Protein AF-A0A967HDK0-F1 (afdb_monomer_lite)

Secondary structure (DSSP, 8-state):
-----HHHHHHHHHHHHHS--HHHHHHHTTS-HHHHHHHHTTSS---HHHHHHHHHHHHHHHHHHHHHHHHHHHHHHHHHTT---

Foldseek 3Di:
DDDPDPLVVLVVLLCCLVPPDLCRLCVQLVHDSVVSVCCVVVVDPDDPSSVVSSVVSNVVSVVSNVVSVVVVVVVVVVVVVPPDD

pLDDT: mean 80.13, std 14.13, range [41.31, 95.19]

Structure (mmCIF, N/CA/C/O backbone):
data_AF-A0A967HDK0-F1
#
_entry.id   AF-A0A967HDK0-F1
#
loop_
_atom_site.group_PDB
_atom_site.id
_atom_site.type_symbol
_atom_site.label_atom_id
_atom_site.label_alt_id
_atom_site.label_comp_id
_atom_site.label_asym_id
_atom_site.label_entity_id
_atom_site.label_seq_id
_atom_site.pdbx_PDB_ins_code
_atom_site.Cartn_x
_atom_site.Cartn_y
_atom_site.Cartn_z
_atom_site.occupancy
_atom_site.B_iso_or_equiv
_atom_site.auth_seq_id
_atom_site.auth_comp_id
_atom_site.auth_asym_id
_atom_site.auth_atom_id
_atom_site.pdbx_PDB_model_num
ATOM 1 N N . MET A 1 1 ? -25.488 18.631 4.022 1.00 41.31 1 MET A N 1
ATOM 2 C CA . MET A 1 1 ? -24.418 17.662 3.702 1.00 41.31 1 MET A CA 1
ATOM 3 C C . MET A 1 1 ? -24.522 16.543 4.722 1.00 41.31 1 MET A C 1
ATOM 5 O O . MET A 1 1 ? -24.425 16.840 5.905 1.00 41.31 1 MET A O 1
ATOM 9 N N . ALA A 1 2 ? -24.850 15.315 4.310 1.00 46.16 2 ALA A N 1
ATOM 10 C CA . ALA A 1 2 ? -24.928 14.193 5.245 1.00 46.16 2 ALA A CA 1
ATOM 11 C C . ALA A 1 2 ? -23.540 13.973 5.871 1.00 46.16 2 ALA A C 1
ATOM 13 O O . ALA A 1 2 ? -22.560 13.863 5.134 1.00 46.16 2 ALA A O 1
ATOM 14 N N . LYS A 1 3 ? -23.443 13.964 7.208 1.00 46.91 3 LYS A N 1
ATOM 15 C CA . LYS A 1 3 ? -22.239 13.486 7.901 1.00 46.91 3 LYS A CA 1
ATOM 16 C C . LYS A 1 3 ? -22.069 12.029 7.479 1.00 46.91 3 LYS A C 1
ATOM 18 O O . LYS A 1 3 ? -22.910 11.209 7.832 1.00 46.91 3 LYS A O 1
ATOM 23 N N . LYS A 1 4 ? -21.046 11.725 6.680 1.00 45.91 4 LYS A N 1
ATOM 24 C CA . LYS A 1 4 ? -20.680 10.333 6.425 1.00 45.91 4 LYS A CA 1
ATOM 25 C C . LYS A 1 4 ? -20.370 9.667 7.764 1.00 45.91 4 LYS A C 1
ATOM 27 O O . LYS A 1 4 ? -19.736 10.281 8.625 1.00 45.91 4 LYS A O 1
ATOM 32 N N . GLU A 1 5 ? -20.872 8.454 7.959 1.00 61.91 5 GLU A N 1
ATOM 33 C CA . GLU A 1 5 ? -20.576 7.683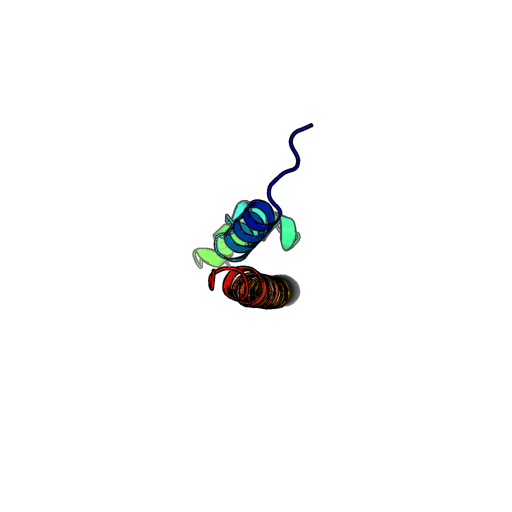 9.160 1.00 61.91 5 GLU A CA 1
ATOM 34 C C . GLU A 1 5 ? -19.073 7.370 9.200 1.00 61.91 5 GLU A C 1
ATOM 36 O O . GLU A 1 5 ? -18.566 6.756 8.258 1.00 61.91 5 GLU A O 1
ATOM 41 N N . PRO A 1 6 ? -18.351 7.733 10.278 1.00 73.00 6 PRO A N 1
ATOM 42 C CA . PRO A 1 6 ? -16.896 7.572 10.349 1.00 73.00 6 PRO A CA 1
ATOM 43 C C . PRO A 1 6 ? -16.413 6.129 10.132 1.00 73.00 6 PRO A C 1
ATOM 45 O O . PRO A 1 6 ? -15.269 5.906 9.734 1.00 73.00 6 PRO A O 1
ATOM 48 N N . VAL A 1 7 ? -17.269 5.139 10.410 1.00 71.56 7 VAL A N 1
ATOM 49 C CA . VAL A 1 7 ? -17.015 3.703 10.197 1.00 71.56 7 VAL A CA 1
ATOM 50 C C . VAL A 1 7 ? -17.045 3.319 8.726 1.00 71.56 7 VAL A C 1
ATOM 52 O O . VAL A 1 7 ? -16.156 2.595 8.284 1.00 71.56 7 VAL A O 1
ATOM 55 N N . ALA A 1 8 ? -17.996 3.846 7.959 1.00 68.69 8 ALA A N 1
ATOM 56 C CA . ALA A 1 8 ? -18.124 3.537 6.542 1.00 68.69 8 ALA A CA 1
ATOM 57 C C . ALA A 1 8 ? -16.894 3.992 5.738 1.00 68.69 8 ALA A C 1
ATOM 59 O O . ALA A 1 8 ? -16.437 3.258 4.865 1.00 68.69 8 ALA A O 1
ATOM 60 N N . ASP A 1 9 ? -16.321 5.154 6.069 1.00 73.25 9 ASP A N 1
ATOM 61 C CA . ASP A 1 9 ? -15.116 5.657 5.397 1.00 73.25 9 ASP A CA 1
ATOM 62 C C . ASP A 1 9 ? -13.886 4.768 5.678 1.00 73.25 9 ASP A C 1
ATOM 64 O O . ASP A 1 9 ? -13.157 4.419 4.754 1.00 73.25 9 ASP A O 1
ATOM 68 N N . VAL A 1 10 ? -13.705 4.305 6.922 1.00 70.62 10 VAL A N 1
ATOM 69 C CA . VAL A 1 10 ? -12.599 3.394 7.296 1.00 70.62 10 VAL A CA 1
ATOM 70 C C . VAL A 1 10 ? -12.729 2.026 6.618 1.00 70.62 10 VAL A C 1
ATOM 72 O O . VAL A 1 10 ? -11.734 1.455 6.178 1.00 70.62 10 VAL A O 1
ATOM 75 N N . VAL A 1 11 ? -13.952 1.500 6.492 1.00 63.12 11 VAL A N 1
ATOM 76 C CA . VAL A 1 11 ? -14.204 0.247 5.759 1.00 63.12 11 VAL A CA 1
ATOM 77 C C . VAL A 1 11 ? -13.930 0.421 4.264 1.00 63.12 11 VAL A C 1
ATOM 79 O O . VAL A 1 11 ? -13.315 -0.456 3.662 1.00 63.12 11 VAL A O 1
ATOM 82 N N . GLY A 1 12 ? -14.340 1.543 3.667 1.00 67.31 12 GLY A N 1
ATOM 83 C CA . GLY A 1 12 ? -14.030 1.858 2.269 1.00 67.31 12 GLY A CA 1
ATOM 84 C C . GLY A 1 12 ? -12.522 1.901 2.010 1.00 67.31 12 GLY A C 1
ATOM 85 O O . GLY A 1 12 ? -12.029 1.212 1.119 1.00 67.31 12 GLY A O 1
ATOM 86 N N . ASP A 1 13 ? -11.785 2.617 2.858 1.00 74.38 13 ASP A N 1
ATOM 87 C CA . ASP A 1 13 ? -10.326 2.730 2.775 1.00 74.38 13 ASP A CA 1
ATOM 88 C C . ASP A 1 13 ? -9.606 1.378 2.939 1.00 74.38 13 ASP A C 1
ATOM 90 O O . ASP A 1 13 ? -8.604 1.117 2.266 1.00 74.38 13 ASP A O 1
ATOM 94 N N . LEU A 1 14 ? -10.119 0.497 3.806 1.00 66.25 14 LEU A N 1
ATOM 95 C CA . LEU A 1 14 ? -9.591 -0.858 3.991 1.00 66.25 14 LEU A CA 1
ATOM 96 C C . LEU A 1 14 ? -9.769 -1.696 2.720 1.00 66.25 14 LEU A C 1
ATOM 98 O O . LEU A 1 14 ? -8.836 -2.371 2.279 1.00 66.25 14 LEU A O 1
ATOM 102 N N . LEU A 1 15 ? -10.964 -1.651 2.126 1.00 68.00 15 LEU A N 1
ATOM 103 C CA . LEU A 1 15 ? -11.279 -2.404 0.914 1.00 68.00 15 LEU A CA 1
ATOM 104 C C . LEU A 1 15 ? -10.399 -1.965 -0.265 1.00 68.00 15 LEU A C 1
ATOM 106 O O . LEU A 1 15 ? -9.883 -2.826 -0.980 1.00 68.00 15 LEU A O 1
ATOM 110 N N . ASP A 1 16 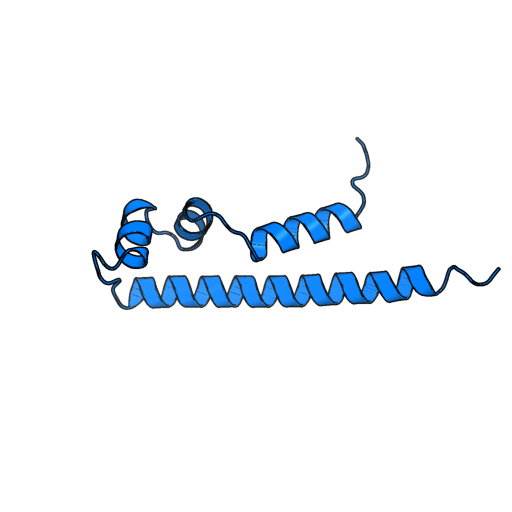? -10.146 -0.664 -0.414 1.00 74.56 16 ASP A N 1
ATOM 111 C CA . ASP A 1 16 ? -9.239 -0.131 -1.439 1.00 74.56 16 ASP A CA 1
ATOM 112 C C . ASP A 1 16 ? -7.783 -0.591 -1.232 1.00 74.56 16 ASP A C 1
ATOM 114 O O . ASP A 1 16 ? -7.075 -0.903 -2.197 1.00 74.56 16 ASP A O 1
ATOM 118 N N . GLY A 1 17 ? -7.332 -0.692 0.024 1.00 69.31 17 GLY A N 1
ATOM 119 C CA . GLY A 1 17 ? -5.997 -1.190 0.361 1.00 69.31 17 GLY A CA 1
ATOM 120 C C . GLY A 1 17 ? -5.793 -2.681 0.048 1.00 69.31 17 GLY A C 1
ATOM 121 O O . GLY A 1 17 ? -4.715 -3.062 -0.417 1.00 69.31 17 GLY A O 1
ATOM 122 N N . ILE A 1 18 ? -6.823 -3.515 0.248 1.00 64.81 18 ILE A N 1
ATOM 123 C CA . ILE A 1 18 ? -6.782 -4.977 0.034 1.00 64.81 18 ILE A CA 1
ATOM 124 C C . ILE A 1 18 ? -7.007 -5.351 -1.441 1.00 64.81 18 ILE A C 1
ATOM 126 O O . ILE A 1 18 ? -6.340 -6.2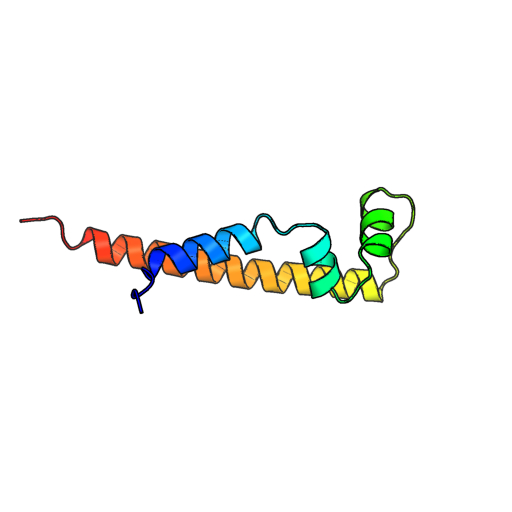47 -1.959 1.00 64.81 18 ILE A O 1
ATOM 130 N N . ALA A 1 19 ? -7.939 -4.681 -2.126 1.00 59.44 19 ALA A N 1
ATOM 131 C CA . ALA A 1 19 ? -8.463 -5.088 -3.434 1.00 59.44 19 ALA A CA 1
ATOM 132 C C . ALA A 1 19 ? -8.202 -4.059 -4.551 1.00 59.44 19 ALA A C 1
ATOM 134 O O . ALA A 1 19 ? -9.022 -3.879 -5.453 1.00 59.44 19 ALA A O 1
ATOM 135 N N . GLY A 1 20 ? -7.054 -3.377 -4.515 1.00 70.94 20 GLY A N 1
ATOM 136 C CA . GLY A 1 20 ? -6.707 -2.386 -5.536 1.00 70.94 20 GLY A CA 1
ATOM 137 C C . GLY A 1 20 ? -6.680 -2.986 -6.948 1.00 70.94 20 GLY A C 1
ATOM 138 O O . GLY A 1 20 ? -5.977 -3.967 -7.210 1.00 70.94 20 GLY A O 1
ATOM 139 N N . ARG A 1 21 ? -7.413 -2.375 -7.885 1.00 86.06 21 ARG A N 1
ATOM 140 C CA . ARG A 1 21 ? -7.368 -2.761 -9.303 1.00 86.06 21 ARG A CA 1
ATOM 141 C C . ARG A 1 21 ? -5.958 -2.558 -9.853 1.00 86.06 21 ARG A C 1
ATOM 143 O O . ARG A 1 21 ? -5.207 -1.693 -9.407 1.00 86.06 21 ARG A O 1
ATOM 150 N N . MET A 1 22 ? -5.602 -3.314 -10.888 1.00 85.12 22 MET A N 1
ATOM 151 C CA . MET A 1 22 ? -4.274 -3.229 -11.511 1.00 85.12 22 MET A CA 1
ATOM 152 C C . MET A 1 22 ? -3.959 -1.829 -12.075 1.00 85.12 22 MET A C 1
ATOM 154 O O . MET A 1 22 ? -2.802 -1.425 -12.128 1.00 85.12 22 MET A O 1
ATOM 158 N N . GLU A 1 23 ? -4.988 -1.070 -12.452 1.00 90.06 23 GLU A N 1
ATOM 159 C CA . GLU A 1 23 ? -4.895 0.337 -12.865 1.00 90.06 23 GLU A CA 1
ATOM 160 C C . GLU A 1 23 ? -4.468 1.250 -11.712 1.00 90.06 23 GLU A C 1
ATOM 162 O O . GLU A 1 23 ? -3.596 2.100 -11.889 1.00 90.06 23 GLU A O 1
ATOM 167 N N . ASP A 1 24 ? -5.028 1.029 -10.524 1.00 88.19 24 ASP A N 1
ATOM 168 C CA . ASP A 1 24 ? -4.707 1.791 -9.320 1.00 88.19 24 ASP A CA 1
ATOM 169 C C . ASP A 1 24 ? -3.275 1.509 -8.863 1.00 88.19 24 ASP A C 1
ATOM 171 O O . ASP A 1 24 ? -2.512 2.440 -8.612 1.00 88.19 24 ASP A O 1
ATOM 175 N N . VAL A 1 25 ? -2.856 0.238 -8.886 1.00 88.81 25 VAL A N 1
ATOM 176 C CA . VAL A 1 25 ? -1.466 -0.149 -8.589 1.00 88.81 25 VAL A CA 1
ATOM 177 C C . VAL A 1 25 ? -0.491 0.483 -9.584 1.00 88.81 25 VAL A C 1
ATOM 179 O O . VAL A 1 25 ? 0.554 0.991 -9.184 1.00 88.81 25 VAL A O 1
ATOM 182 N N . ALA A 1 26 ? -0.817 0.492 -10.880 1.00 91.06 26 ALA A N 1
ATOM 183 C CA . ALA A 1 26 ? 0.037 1.111 -11.892 1.00 91.06 26 ALA A CA 1
ATOM 184 C C . ALA A 1 26 ? 0.180 2.624 -11.665 1.00 91.06 26 ALA A C 1
ATOM 186 O O . ALA A 1 26 ? 1.298 3.148 -11.655 1.00 91.06 26 ALA A O 1
ATOM 187 N N . ARG A 1 27 ? -0.947 3.307 -11.428 1.00 91.50 27 ARG A N 1
ATOM 188 C CA . ARG A 1 27 ? -1.006 4.742 -11.129 1.00 91.50 27 ARG A CA 1
ATOM 189 C C . ARG A 1 27 ? -0.175 5.087 -9.894 1.00 91.50 27 ARG A C 1
ATOM 191 O O . ARG A 1 27 ? 0.661 5.983 -9.963 1.00 91.50 27 ARG A O 1
ATOM 198 N N . GLU A 1 28 ? -0.367 4.365 -8.796 1.00 91.25 28 GLU A N 1
ATOM 199 C CA . GLU A 1 28 ? 0.312 4.622 -7.520 1.00 91.25 28 GLU A CA 1
ATOM 200 C C . GLU A 1 28 ? 1.805 4.283 -7.567 1.00 91.25 28 GLU A C 1
ATOM 202 O O . GLU A 1 28 ? 2.626 5.043 -7.061 1.00 91.25 28 GLU A O 1
ATOM 207 N N . ALA A 1 29 ? 2.191 3.205 -8.255 1.00 89.25 29 ALA A N 1
ATOM 208 C CA . ALA A 1 29 ? 3.599 2.855 -8.448 1.00 89.25 29 ALA A CA 1
ATOM 209 C C . ALA A 1 29 ? 4.312 3.757 -9.481 1.00 89.25 29 ALA A C 1
ATOM 211 O O . ALA A 1 29 ? 5.526 3.634 -9.689 1.00 89.25 29 ALA A O 1
ATOM 212 N N . GLY A 1 30 ? 3.582 4.647 -10.166 1.00 93.50 30 GLY A N 1
ATOM 213 C CA . GLY A 1 30 ? 4.128 5.532 -11.195 1.00 93.50 30 GLY A CA 1
ATOM 214 C C . GLY A 1 30 ? 4.679 4.767 -12.403 1.00 93.50 30 GLY A C 1
ATOM 215 O O . GLY A 1 30 ? 5.770 5.081 -12.905 1.00 93.50 30 GLY A O 1
ATOM 216 N N . VAL A 1 31 ? 3.957 3.731 -12.838 1.00 91.88 31 VAL A N 1
ATOM 217 C CA . VAL A 1 31 ? 4.253 2.909 -14.021 1.00 91.88 31 VAL A CA 1
ATOM 218 C C . VAL A 1 31 ? 3.027 2.838 -14.932 1.00 91.88 31 VAL A C 1
ATOM 220 O O . VAL A 1 31 ? 1.903 3.082 -14.508 1.00 91.88 31 VAL A O 1
ATOM 223 N N . SER A 1 32 ? 3.211 2.499 -16.209 1.00 95.19 32 SER A N 1
ATOM 224 C CA . SER A 1 32 ? 2.055 2.292 -17.085 1.00 95.19 32 SER A CA 1
ATOM 225 C C . SER A 1 32 ? 1.343 0.978 -16.752 1.00 95.19 32 SER A C 1
ATOM 227 O O . SER A 1 32 ? 1.985 -0.023 -16.420 1.00 95.19 32 SER A O 1
ATOM 229 N N . TYR A 1 33 ? 0.021 0.952 -16.937 1.00 92.94 33 TYR A N 1
ATOM 230 C CA . TYR A 1 33 ? -0.779 -0.272 -16.834 1.00 92.94 33 TYR A CA 1
ATOM 231 C C . TYR A 1 33 ? -0.213 -1.398 -17.709 1.00 92.94 33 TYR A C 1
ATOM 233 O O . TYR A 1 33 ? -0.035 -2.523 -17.255 1.00 92.94 33 TYR A O 1
ATOM 241 N N . SER A 1 34 ? 0.148 -1.083 -18.957 1.00 93.75 34 SER A N 1
ATOM 242 C CA . SER A 1 34 ? 0.699 -2.051 -19.909 1.00 93.75 34 SER A CA 1
ATOM 243 C C . SER A 1 34 ? 2.019 -2.675 -19.443 1.00 93.75 34 SER A C 1
ATOM 245 O O . SER A 1 34 ? 2.241 -3.869 -19.657 1.00 93.75 34 SER A O 1
ATOM 247 N N . ALA A 1 35 ? 2.890 -1.897 -18.792 1.00 90.69 35 ALA A N 1
ATOM 248 C CA . ALA A 1 35 ? 4.135 -2.404 -18.229 1.00 90.69 35 ALA A CA 1
ATOM 249 C C . ALA A 1 35 ? 3.851 -3.336 -17.047 1.00 90.69 35 ALA A C 1
ATOM 251 O O . ALA A 1 35 ? 4.348 -4.462 -17.037 1.00 90.69 35 ALA A O 1
ATOM 252 N N . LEU A 1 36 ? 2.995 -2.903 -16.115 1.00 91.06 36 LEU A N 1
ATOM 253 C CA . LEU A 1 36 ? 2.615 -3.699 -14.951 1.00 91.06 36 LEU A CA 1
ATOM 254 C C . LEU A 1 36 ? 1.931 -5.013 -15.353 1.00 91.06 36 LEU A C 1
ATOM 256 O O . LEU A 1 36 ? 2.323 -6.075 -14.878 1.00 91.06 36 LEU A O 1
ATOM 260 N N . TYR A 1 37 ? 0.988 -4.967 -16.296 1.00 86.38 37 TYR A N 1
ATOM 261 C CA . TYR A 1 37 ? 0.323 -6.148 -16.848 1.00 86.38 37 TYR A CA 1
ATOM 262 C C . TYR A 1 37 ? 1.320 -7.110 -17.508 1.00 86.38 37 TYR A C 1
ATOM 264 O O . TYR A 1 37 ? 1.264 -8.325 -17.309 1.00 86.38 37 TYR A O 1
ATOM 272 N N . SER A 1 38 ? 2.277 -6.583 -18.279 1.00 83.75 38 SER A N 1
ATOM 273 C CA . SER A 1 38 ? 3.306 -7.405 -18.917 1.00 83.75 38 SER A CA 1
ATOM 274 C C . SER A 1 38 ? 4.236 -8.085 -17.907 1.00 83.75 38 SER A C 1
ATOM 276 O O . SER A 1 38 ? 4.751 -9.158 -18.218 1.00 83.75 38 SER A O 1
ATOM 278 N N . TRP A 1 39 ? 4.472 -7.485 -16.738 1.00 90.31 39 TRP A N 1
ATOM 279 C CA . TRP A 1 39 ? 5.224 -8.108 -15.644 1.00 90.31 39 TRP A CA 1
ATOM 280 C C . TRP A 1 39 ? 4.388 -9.145 -14.898 1.00 90.31 39 TRP A C 1
ATOM 282 O O . TRP A 1 39 ? 4.852 -10.264 -14.700 1.00 90.31 39 TRP A O 1
ATOM 292 N N . ALA A 1 40 ? 3.141 -8.809 -14.561 1.00 83.81 40 ALA A N 1
ATOM 293 C CA . ALA A 1 40 ? 2.218 -9.693 -13.848 1.00 83.81 40 ALA A CA 1
ATOM 294 C C . ALA A 1 40 ? 1.915 -10.985 -14.625 1.00 83.81 40 ALA A C 1
ATOM 296 O O . ALA A 1 40 ? 1.760 -12.048 -14.038 1.00 83.81 40 ALA A O 1
ATOM 297 N N . THR A 1 41 ? 1.880 -10.906 -15.958 1.00 82.69 41 THR A N 1
ATOM 298 C CA . THR A 1 41 ? 1.675 -12.063 -16.849 1.00 82.69 41 THR A CA 1
ATOM 299 C C . THR A 1 41 ? 2.971 -12.776 -17.252 1.00 82.69 41 THR A C 1
ATOM 301 O O . THR A 1 41 ? 2.938 -13.681 -18.081 1.00 82.69 41 THR A O 1
ATOM 304 N N . GLY A 1 42 ? 4.129 -12.356 -16.729 1.00 78.06 42 GLY A N 1
ATOM 305 C CA . GLY A 1 42 ? 5.428 -12.974 -17.021 1.00 78.06 42 GLY A CA 1
ATOM 306 C C . GLY A 1 42 ? 5.984 -12.710 -18.427 1.00 78.06 42 GLY A C 1
ATOM 307 O O . GLY A 1 42 ? 7.046 -13.222 -18.769 1.00 78.06 42 GLY A O 1
ATOM 308 N N . ARG A 1 43 ? 5.318 -11.883 -19.245 1.00 73.25 43 ARG A N 1
ATOM 309 C CA . ARG A 1 43 ? 5.756 -11.545 -20.615 1.00 73.25 43 ARG A CA 1
ATOM 310 C C . ARG A 1 43 ? 7.045 -10.720 -20.641 1.00 73.25 43 ARG A C 1
ATOM 312 O O . ARG A 1 43 ? 7.781 -10.755 -21.623 1.00 73.25 43 ARG A O 1
ATOM 319 N N . ARG A 1 44 ? 7.305 -9.938 -19.589 1.00 83.31 44 ARG A N 1
ATOM 320 C CA . ARG A 1 44 ? 8.533 -9.150 -19.398 1.00 83.31 44 ARG A CA 1
ATOM 321 C C . ARG A 1 44 ? 8.950 -9.164 -17.935 1.00 83.31 44 ARG A C 1
ATOM 323 O O . ARG A 1 44 ? 8.133 -9.411 -17.057 1.00 83.31 44 ARG A O 1
ATOM 330 N N . ARG A 1 45 ? 10.211 -8.813 -17.673 1.00 81.31 45 ARG A N 1
ATOM 331 C CA . ARG A 1 45 ? 10.729 -8.617 -16.314 1.00 81.31 45 ARG A CA 1
ATOM 332 C C . ARG A 1 45 ? 10.883 -7.125 -15.988 1.00 81.31 45 ARG A C 1
ATOM 334 O O . ARG A 1 45 ? 11.410 -6.391 -16.827 1.00 81.31 45 ARG A O 1
ATOM 3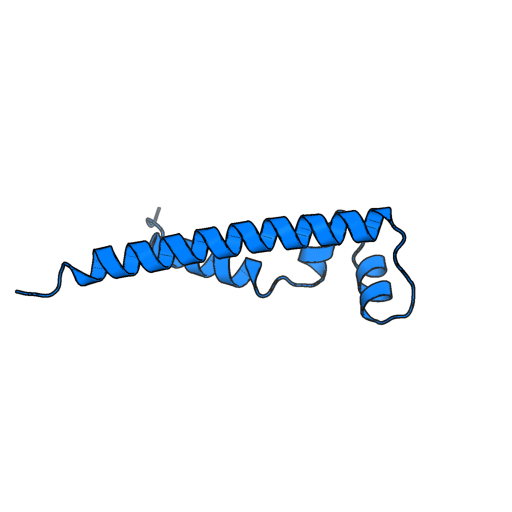41 N N . PRO A 1 46 ? 10.436 -6.657 -14.809 1.00 85.12 46 PRO A N 1
ATOM 342 C CA . PRO A 1 46 ? 10.722 -5.304 -14.347 1.00 85.12 46 PRO A CA 1
ATOM 343 C C . PRO A 1 46 ? 12.213 -5.145 -14.028 1.00 85.12 46 PRO A C 1
ATOM 345 O O . PRO A 1 46 ? 12.866 -6.073 -13.557 1.00 85.12 46 PRO A O 1
ATOM 348 N N . GLY A 1 47 ? 12.749 -3.946 -14.260 1.00 89.12 47 GLY A N 1
ATOM 349 C CA . GLY A 1 47 ? 14.081 -3.576 -13.778 1.00 89.12 47 GLY A CA 1
ATOM 350 C C . GLY A 1 47 ? 14.081 -3.224 -12.285 1.00 89.12 47 GLY A C 1
ATOM 351 O O . GLY A 1 47 ? 13.028 -2.953 -11.706 1.00 89.12 47 GLY A O 1
ATOM 352 N N . ARG A 1 48 ? 15.278 -3.143 -11.687 1.00 91.31 48 ARG A N 1
ATOM 353 C CA . ARG A 1 48 ? 15.509 -2.860 -10.253 1.00 91.31 48 ARG A CA 1
ATOM 354 C C . ARG A 1 48 ? 14.678 -1.689 -9.715 1.00 91.31 48 ARG A C 1
ATOM 356 O O . ARG A 1 48 ? 13.951 -1.858 -8.749 1.00 91.31 48 ARG A O 1
ATOM 363 N N . ARG A 1 49 ? 14.698 -0.538 -10.394 1.00 92.19 49 ARG A N 1
ATOM 364 C CA . ARG A 1 49 ? 13.956 0.664 -9.968 1.00 92.19 49 ARG A CA 1
ATOM 365 C C . ARG A 1 49 ? 12.437 0.464 -9.905 1.00 92.19 49 ARG A C 1
ATOM 367 O O . ARG A 1 49 ? 11.769 1.072 -9.080 1.00 92.19 49 ARG A O 1
ATOM 374 N N . ASN A 1 50 ? 11.874 -0.359 -10.790 1.00 88.00 50 ASN A N 1
ATOM 375 C CA . ASN A 1 50 ? 10.437 -0.645 -10.769 1.00 88.00 50 ASN A CA 1
ATOM 376 C C . ASN A 1 50 ? 10.085 -1.661 -9.680 1.00 88.00 50 ASN A C 1
ATOM 378 O O . ASN A 1 50 ? 9.014 -1.553 -9.099 1.00 88.00 50 ASN A O 1
ATOM 382 N N . LEU A 1 51 ? 10.988 -2.596 -9.369 1.00 86.19 51 LEU A N 1
ATOM 383 C CA . LEU A 1 51 ? 10.843 -3.469 -8.204 1.00 86.19 51 LEU A CA 1
ATOM 384 C C . LEU A 1 51 ? 10.862 -2.662 -6.901 1.00 86.19 51 LEU A C 1
ATOM 386 O O . LEU A 1 51 ? 9.977 -2.850 -6.079 1.00 86.19 51 LEU A O 1
ATOM 390 N N . GLU A 1 52 ? 11.797 -1.717 -6.753 1.00 88.44 52 GLU A N 1
ATOM 391 C CA . GLU A 1 52 ? 11.855 -0.811 -5.592 1.00 88.44 52 GLU A CA 1
ATOM 392 C C . GLU A 1 52 ? 10.551 -0.015 -5.435 1.00 88.44 52 GLU A C 1
ATOM 394 O O . GLU A 1 52 ? 9.985 0.028 -4.352 1.00 88.44 52 GLU A O 1
ATOM 399 N N . ARG A 1 53 ? 10.009 0.540 -6.528 1.00 87.50 53 ARG A N 1
ATOM 400 C CA . ARG A 1 53 ? 8.717 1.252 -6.505 1.00 87.50 53 ARG A CA 1
ATOM 401 C C . ARG A 1 53 ? 7.552 0.374 -6.054 1.00 87.50 53 ARG A C 1
ATOM 403 O O . ARG A 1 53 ? 6.714 0.832 -5.286 1.00 87.50 53 ARG A O 1
ATOM 410 N N . LEU A 1 54 ? 7.480 -0.860 -6.556 1.00 88.31 54 LEU A N 1
ATOM 411 C CA . LEU A 1 54 ? 6.423 -1.800 -6.179 1.00 88.31 54 LEU A CA 1
ATOM 412 C C . LEU A 1 54 ? 6.556 -2.236 -4.715 1.00 88.31 54 LEU A C 1
ATOM 414 O O . LEU A 1 54 ? 5.540 -2.338 -4.037 1.00 88.31 54 LEU A O 1
ATOM 418 N N . ALA A 1 55 ? 7.783 -2.440 -4.226 1.00 86.69 55 ALA A N 1
ATOM 419 C CA . ALA A 1 55 ? 8.048 -2.744 -2.822 1.00 86.69 55 ALA A CA 1
ATOM 420 C C . ALA A 1 55 ? 7.618 -1.585 -1.912 1.00 86.69 55 ALA A C 1
ATOM 422 O O . ALA A 1 55 ? 6.799 -1.793 -1.025 1.00 86.69 55 ALA A O 1
ATOM 423 N N . SER A 1 56 ? 8.048 -0.354 -2.209 1.00 90.50 56 SER A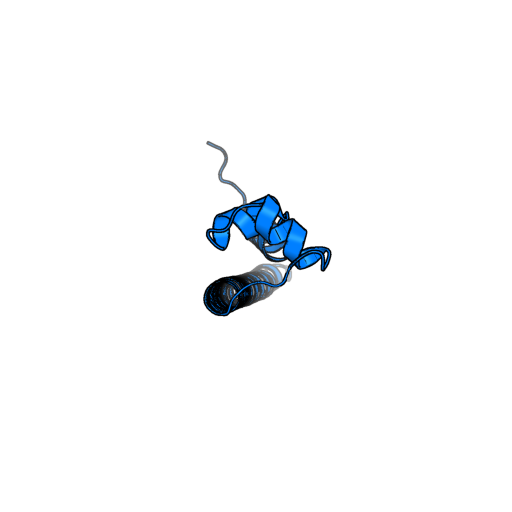 N 1
ATOM 424 C CA . SER A 1 56 ? 7.642 0.822 -1.432 1.00 90.50 56 SER A CA 1
ATOM 425 C C . SER A 1 56 ? 6.132 1.048 -1.454 1.00 90.50 56 SER A C 1
ATOM 427 O O . SER A 1 56 ? 5.562 1.487 -0.460 1.00 90.50 56 SER A O 1
ATOM 429 N N . LEU A 1 57 ? 5.452 0.774 -2.574 1.00 91.00 57 LEU A N 1
ATOM 430 C CA . LEU A 1 57 ? 3.989 0.839 -2.620 1.00 91.00 57 LEU A CA 1
ATOM 431 C C . LEU A 1 57 ? 3.348 -0.229 -1.721 1.00 91.00 57 LEU A C 1
ATOM 433 O O . LEU A 1 57 ? 2.370 0.061 -1.037 1.00 91.00 57 LEU A O 1
ATOM 437 N N . ALA A 1 58 ? 3.880 -1.453 -1.727 1.00 87.50 58 ALA A N 1
ATOM 438 C CA . ALA A 1 58 ? 3.381 -2.534 -0.883 1.00 87.50 58 ALA A CA 1
ATOM 439 C C . ALA A 1 58 ? 3.554 -2.215 0.610 1.00 87.50 58 ALA A C 1
ATOM 441 O O . ALA A 1 58 ? 2.606 -2.395 1.367 1.00 87.50 58 ALA A O 1
ATOM 442 N N . GLU A 1 59 ? 4.713 -1.684 1.005 1.00 91.06 59 GLU A N 1
ATOM 443 C CA . GLU A 1 59 ? 4.997 -1.222 2.372 1.00 91.06 59 GLU A CA 1
ATOM 444 C C . GLU A 1 59 ? 4.000 -0.138 2.805 1.00 91.06 59 GLU A C 1
ATOM 446 O O . GLU A 1 59 ? 3.283 -0.319 3.782 1.00 91.06 59 GLU A O 1
ATOM 451 N N . GLN A 1 60 ? 3.831 0.919 2.002 1.00 90.81 60 GLN A N 1
ATOM 452 C CA . GLN A 1 60 ? 2.867 1.991 2.296 1.00 90.81 60 GLN A CA 1
ATOM 453 C C . GLN A 1 60 ? 1.428 1.478 2.453 1.00 90.81 60 GLN A C 1
ATOM 455 O O . GLN A 1 60 ? 0.668 1.977 3.284 1.00 90.81 60 GLN A O 1
ATOM 460 N N . ARG A 1 61 ? 1.021 0.492 1.642 1.00 89.50 61 ARG A N 1
ATOM 461 C CA . ARG A 1 61 ? -0.303 -0.128 1.777 1.00 89.50 61 ARG A CA 1
ATOM 462 C C . ARG A 1 61 ? -0.402 -0.971 3.043 1.00 89.50 61 ARG A C 1
ATOM 464 O O . ARG A 1 61 ? -1.439 -0.911 3.693 1.00 89.50 61 ARG A O 1
ATOM 471 N N . ALA A 1 62 ? 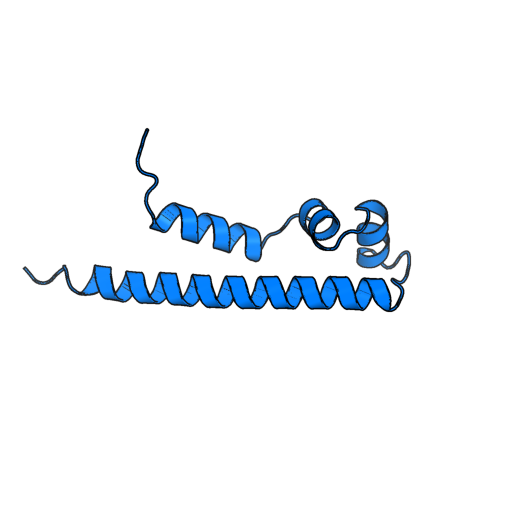0.639 -1.722 3.395 1.00 89.50 62 ALA A N 1
ATOM 472 C CA . ALA A 1 62 ? 0.670 -2.503 4.626 1.00 89.50 62 ALA A CA 1
ATOM 473 C C . ALA A 1 62 ? 0.523 -1.599 5.859 1.00 89.50 62 ALA A C 1
ATOM 475 O O . ALA A 1 62 ? -0.377 -1.839 6.660 1.00 89.50 62 ALA A O 1
ATOM 476 N N . ASP A 1 63 ? 1.293 -0.510 5.933 1.00 92.56 63 ASP A N 1
ATOM 477 C CA . ASP A 1 63 ? 1.227 0.462 7.034 1.00 92.56 63 ASP A CA 1
ATOM 478 C C . ASP A 1 63 ? -0.181 1.068 7.168 1.00 92.56 63 ASP A C 1
ATOM 480 O O . ASP A 1 63 ? -0.737 1.198 8.265 1.00 92.56 63 ASP A O 1
ATOM 484 N N . ARG A 1 64 ? -0.812 1.406 6.032 1.00 90.19 64 ARG A N 1
ATOM 485 C CA . ARG A 1 64 ? -2.185 1.929 6.019 1.00 90.19 64 ARG A CA 1
ATOM 486 C C . ARG A 1 64 ? -3.191 0.885 6.499 1.00 90.19 64 ARG A C 1
ATOM 488 O O . ARG A 1 64 ? -4.089 1.219 7.265 1.00 90.19 64 ARG A O 1
ATOM 495 N N . LEU A 1 65 ? -3.064 -0.363 6.051 1.00 88.94 65 LEU A N 1
ATOM 496 C CA . LEU A 1 65 ? -3.945 -1.457 6.466 1.00 88.94 65 LEU A CA 1
ATOM 497 C C . LEU A 1 65 ? -3.805 -1.764 7.960 1.00 88.94 65 LEU A C 1
ATOM 499 O O . LEU A 1 65 ? -4.813 -2.010 8.620 1.00 88.94 65 LEU A O 1
ATOM 503 N N . GLU A 1 66 ? -2.586 -1.722 8.497 1.00 93.50 66 GLU A N 1
ATOM 504 C CA . GLU A 1 66 ? -2.329 -1.884 9.929 1.00 93.50 66 GLU A CA 1
ATOM 505 C C . GLU A 1 66 ? -3.014 -0.779 10.739 1.00 93.50 66 GLU A C 1
ATOM 507 O O . GLU A 1 66 ? -3.804 -1.082 11.635 1.00 93.50 66 GLU A O 1
ATOM 512 N N . SER A 1 67 ? -2.830 0.480 10.331 1.00 91.69 67 SER A N 1
ATOM 513 C CA . SER A 1 67 ? -3.485 1.641 10.952 1.00 91.69 67 SER A CA 1
ATOM 514 C C . SER A 1 67 ? -5.016 1.510 10.946 1.00 91.69 67 SER A C 1
ATOM 516 O O . SER A 1 67 ? -5.674 1.668 11.972 1.00 91.69 67 SER A O 1
ATOM 518 N N . LEU A 1 68 ? -5.608 1.140 9.803 1.00 90.69 68 LEU A N 1
ATOM 519 C CA . LEU A 1 68 ? -7.060 0.950 9.688 1.00 90.69 68 LEU A CA 1
ATOM 520 C C . LEU A 1 68 ? -7.560 -0.207 10.565 1.00 90.69 68 LEU A C 1
ATOM 522 O O . LEU A 1 68 ? -8.647 -0.132 11.142 1.00 90.69 68 LEU A O 1
ATOM 526 N N . ALA A 1 69 ? -6.783 -1.286 10.685 1.00 90.19 69 ALA A N 1
ATOM 527 C CA . ALA A 1 69 ? -7.123 -2.396 11.565 1.00 90.19 69 ALA A CA 1
ATOM 528 C C . ALA A 1 69 ? -7.106 -1.974 13.044 1.00 90.19 69 ALA A C 1
ATOM 530 O O . ALA A 1 69 ? -7.974 -2.399 13.811 1.00 90.19 69 ALA A O 1
ATOM 531 N N . GLU A 1 70 ? -6.154 -1.139 13.460 1.00 94.06 70 GLU A N 1
ATOM 532 C CA . GLU A 1 70 ? -6.112 -0.557 14.806 1.00 94.06 70 GLU A CA 1
ATOM 533 C C . GLU A 1 70 ? -7.305 0.364 15.087 1.00 94.06 70 GLU A C 1
ATOM 535 O O . GLU A 1 70 ? -7.934 0.241 16.145 1.00 94.06 70 GLU A O 1
ATOM 540 N N . ASP A 1 71 ? -7.680 1.211 14.128 1.00 91.25 71 ASP A N 1
ATOM 541 C CA . ASP A 1 71 ? -8.857 2.079 14.227 1.00 91.25 71 ASP A CA 1
ATOM 542 C C . ASP A 1 71 ? -10.144 1.266 14.404 1.00 91.25 71 ASP A C 1
ATOM 544 O O . ASP A 1 71 ? -10.967 1.553 15.280 1.00 91.25 71 ASP A O 1
ATOM 548 N N . LEU A 1 72 ? -10.313 0.202 13.611 1.00 90.31 72 LEU A N 1
ATOM 549 C CA . LEU A 1 72 ? -11.463 -0.696 13.726 1.00 90.31 72 LEU A CA 1
ATOM 550 C C . LEU A 1 72 ? -11.513 -1.377 15.099 1.00 90.31 72 LEU A C 1
ATOM 552 O O . LEU A 1 72 ? -12.572 -1.405 15.726 1.00 90.31 72 LEU A O 1
ATOM 556 N N . ARG A 1 73 ? -10.381 -1.878 15.609 1.00 91.06 73 ARG A N 1
ATOM 557 C CA . ARG A 1 73 ? -10.308 -2.480 16.955 1.00 91.06 73 ARG A CA 1
ATOM 558 C C . ARG A 1 73 ? -10.630 -1.469 18.055 1.00 91.06 73 ARG A C 1
ATOM 560 O O . ARG A 1 73 ? -11.281 -1.824 19.036 1.00 91.06 73 ARG A O 1
ATOM 567 N N . SER A 1 74 ? -10.194 -0.221 17.910 1.00 88.75 74 SER A N 1
ATOM 568 C CA . SER A 1 74 ? -10.489 0.844 18.876 1.00 88.75 74 SER A CA 1
ATOM 569 C C . SER A 1 74 ? -11.981 1.159 18.919 1.00 88.75 74 SER A C 1
ATOM 571 O O . SER A 1 74 ? -12.565 1.164 19.998 1.00 88.75 74 SER A O 1
ATOM 573 N N . ARG A 1 75 ? -12.632 1.241 17.758 1.00 87.62 75 ARG A N 1
ATOM 574 C CA . ARG A 1 75 ? -14.084 1.446 17.661 1.00 87.62 75 ARG A CA 1
ATOM 575 C C . ARG A 1 75 ? -14.905 0.274 18.184 1.00 87.62 75 ARG A C 1
ATOM 577 O O . ARG A 1 75 ? -16.013 0.477 18.669 1.00 87.62 75 ARG A O 1
ATOM 584 N N . VAL A 1 76 ? -14.401 -0.958 18.090 1.00 88.56 76 VAL A N 1
ATOM 585 C CA . VAL A 1 76 ? -15.056 -2.115 18.724 1.00 88.56 76 VAL A CA 1
ATOM 586 C C . VAL A 1 76 ? -15.091 -1.949 20.245 1.00 88.56 76 VAL A C 1
ATOM 588 O O . VAL A 1 76 ? -16.129 -2.214 20.841 1.00 88.56 76 VAL A O 1
ATOM 591 N N . ARG A 1 77 ? -14.000 -1.472 20.864 1.00 84.31 77 ARG A N 1
ATOM 592 C CA . ARG A 1 77 ? -13.954 -1.202 22.313 1.00 84.31 77 ARG A CA 1
ATOM 593 C C . ARG A 1 77 ? -14.946 -0.105 22.703 1.00 84.31 77 ARG A C 1
ATOM 595 O O . ARG A 1 77 ? -15.775 -0.325 23.572 1.00 84.31 77 ARG A O 1
ATOM 602 N N . GLU A 1 78 ? -14.936 1.012 21.978 1.00 79.31 78 GLU A N 1
ATOM 603 C CA . GLU A 1 78 ? -15.833 2.153 22.227 1.00 79.31 78 GLU A CA 1
ATOM 604 C C . GLU A 1 78 ? -17.323 1.800 22.076 1.00 79.31 78 GLU A C 1
ATOM 606 O O . GLU A 1 78 ? -18.154 2.293 22.832 1.00 79.31 78 GLU A O 1
ATOM 611 N N . ASN A 1 79 ? -17.677 0.935 21.118 1.00 73.00 79 ASN A N 1
ATOM 612 C CA . ASN A 1 79 ? -19.058 0.477 20.935 1.00 73.00 79 ASN A CA 1
ATOM 613 C C . ASN A 1 79 ? -19.465 -0.644 21.912 1.00 73.00 79 ASN A C 1
ATOM 615 O O . ASN A 1 79 ? -20.658 -0.888 22.087 1.00 73.00 79 ASN A O 1
ATOM 619 N N . GLY A 1 80 ? -18.500 -1.352 22.509 1.00 61.38 80 GLY A N 1
ATOM 620 C CA . GLY A 1 80 ? -18.734 -2.438 23.465 1.00 61.38 80 GLY A CA 1
ATOM 621 C C . GLY A 1 80 ? -19.078 -1.957 24.877 1.00 61.38 80 GLY A C 1
ATOM 622 O O . GLY A 1 80 ? -19.831 -2.635 25.566 1.00 61.38 80 GLY A O 1
ATOM 623 N N . ASP A 1 81 ? -18.606 -0.770 25.271 1.00 56.81 81 ASP A N 1
ATOM 624 C CA . ASP A 1 81 ? -18.831 -0.181 26.604 1.00 56.81 81 ASP A CA 1
ATOM 625 C C . ASP A 1 81 ? -20.225 0.470 26.780 1.00 56.81 81 ASP A C 1
ATOM 627 O O . ASP A 1 81 ? -20.549 0.967 27.855 1.00 56.81 81 ASP A O 1
ATOM 631 N N . GLY A 1 82 ? -21.067 0.485 25.739 1.00 55.31 82 GLY A N 1
ATOM 632 C CA . GLY A 1 82 ? -22.379 1.154 25.736 1.00 55.31 82 GLY A CA 1
ATOM 633 C C . GLY A 1 82 ? -23.602 0.231 25.800 1.00 55.31 82 GLY A C 1
ATOM 634 O O . GLY A 1 82 ? -24.696 0.670 25.447 1.00 55.31 82 GLY A O 1
ATOM 635 N N . ARG A 1 83 ? -23.440 -1.051 26.159 1.00 53.66 83 ARG A N 1
ATOM 636 C CA . ARG A 1 83 ? -24.536 -2.039 26.163 1.00 53.66 83 ARG A CA 1
ATOM 637 C C . ARG A 1 83 ? -24.581 -2.868 27.450 1.00 53.66 83 ARG A C 1
ATOM 639 O O . ARG A 1 83 ? -24.605 -4.089 27.387 1.00 53.66 83 ARG A O 1
ATOM 646 N N . ASP A 1 84 ? -24.619 -2.184 28.584 1.00 49.66 84 ASP A N 1
ATOM 647 C CA . ASP A 1 84 ? -25.080 -2.721 29.869 1.00 49.66 84 ASP A CA 1
ATOM 648 C C . ASP A 1 84 ? -25.986 -1.654 30.511 1.00 49.66 84 ASP A C 1
ATOM 650 O O . ASP A 1 84 ? -25.541 -0.874 31.343 1.00 49.66 84 ASP A O 1
ATOM 654 N N . ASP A 1 85 ? -27.239 -1.576 30.052 1.00 44.72 85 ASP A N 1
ATOM 655 C CA . ASP A 1 85 ? -28.373 -0.915 30.724 1.00 44.72 85 ASP A CA 1
ATOM 656 C C . ASP A 1 85 ? -29.673 -1.657 30.361 1.00 44.72 85 ASP A C 1
ATOM 658 O O . ASP A 1 85 ? -29.872 -1.960 29.155 1.00 44.72 85 ASP A O 1
#

Radius of gyration: 18.03 Å; chains: 1; bounding box: 44×31×51 Å

Sequence (85 aa):
MAKKEPVADVVGDLLDGIAGRMEDVAREAGVSYSALYSWATGRRRPGRRNLERLASLAEQRADRLESLAEDLRSRVRENGDGRDD